Protein AF-A0A9D2GMG2-F1 (afdb_monomer_lite)

Secondary structure (DSSP, 8-state):
-HHHHHHHHHHHHHHHHHHHHHHHHHSS--HHHHHHHHHHHHHHHHTT--HHHHHT---SSHHHHHHHHHHHHHHHHHHHHHHHHHHHHHHS--------------------

Sequence (112 aa):
MEFFGILFLAVIVEGISWWGQEIIKTKKIPWNSLVDIVFGVALCIGTHTDLFAMVGVPVEWPYVGQVLTGLLVSRGSDYLKALTSKLTSKIGGNTEKAGADGTAAGKEGKSE

Foldseek 3Di:
DVVLLVVVVVLLCVLVVVQVVCCVPVVDHPVLLVVLLVVLLVVLVVVLDFVCVVSVNDDPDSSVRSSSRSSSVSVVVVVVVVVVVVVCCVVDPDDDDDDDDPPDDDDDDDDD

Structure (mmCIF, N/CA/C/O backbone):
data_AF-A0A9D2GMG2-F1
#
_entry.id   AF-A0A9D2GMG2-F1
#
loop_
_atom_site.group_PDB
_atom_site.id
_atom_site.type_symbol
_atom_site.label_atom_id
_atom_site.label_alt_id
_atom_site.label_comp_id
_atom_site.label_asym_id
_atom_site.label_entity_id
_atom_site.label_seq_id
_atom_site.pdbx_PDB_ins_code
_atom_site.Cartn_x
_atom_site.Cartn_y
_atom_site.Cartn_z
_atom_site.occupancy
_atom_site.B_iso_or_equiv
_atom_site.auth_seq_id
_atom_site.auth_comp_id
_atom_site.auth_asym_id
_atom_site.auth_atom_id
_atom_site.pdbx_PDB_model_num
ATOM 1 N N . MET A 1 1 ? -9.527 3.595 20.709 1.00 57.66 1 MET A N 1
ATOM 2 C CA . MET A 1 1 ? -10.027 3.122 19.401 1.00 57.66 1 MET A CA 1
ATOM 3 C C . MET A 1 1 ? -9.980 4.261 18.382 1.00 57.66 1 MET A C 1
ATOM 5 O O . MET A 1 1 ? -9.357 4.071 17.351 1.00 57.66 1 MET A O 1
ATOM 9 N N . GLU A 1 2 ? -10.417 5.476 18.740 1.00 66.56 2 GLU A N 1
ATOM 10 C CA . GLU A 1 2 ? -10.289 6.717 17.935 1.00 66.56 2 GLU A CA 1
ATOM 11 C C . GLU A 1 2 ? -8.908 6.969 17.286 1.00 66.56 2 GLU A C 1
ATOM 13 O O . GLU A 1 2 ? -8.815 7.255 16.096 1.00 66.56 2 GLU A O 1
ATOM 18 N N . PHE A 1 3 ? -7.806 6.818 18.036 1.00 74.75 3 PHE A N 1
ATOM 19 C CA . PHE A 1 3 ? -6.452 7.083 17.517 1.00 74.75 3 PHE A CA 1
ATOM 20 C C . PHE A 1 3 ? -6.051 6.160 16.355 1.00 74.75 3 PHE A C 1
ATOM 22 O O . PHE A 1 3 ? -5.332 6.569 15.445 1.00 74.75 3 PHE A O 1
ATOM 29 N N . PHE A 1 4 ? -6.539 4.917 16.367 1.00 78.00 4 PHE A N 1
ATOM 30 C CA . PHE A 1 4 ? -6.219 3.931 15.338 1.00 78.00 4 PHE A CA 1
ATOM 31 C C . PHE A 1 4 ? -6.865 4.293 13.996 1.00 78.00 4 PHE A C 1
ATOM 33 O O . PHE A 1 4 ? -6.229 4.124 12.960 1.00 78.00 4 PHE A O 1
ATOM 40 N N . GLY A 1 5 ? -8.077 4.862 14.017 1.00 75.06 5 GLY A N 1
ATOM 41 C CA . GLY A 1 5 ? -8.754 5.362 12.817 1.00 75.06 5 GLY A CA 1
ATOM 42 C C . GLY A 1 5 ? -8.009 6.526 12.165 1.00 75.06 5 GLY A C 1
ATOM 43 O O . GLY A 1 5 ? -7.846 6.553 10.947 1.00 75.06 5 GLY A O 1
ATOM 44 N N . ILE A 1 6 ? -7.477 7.447 12.973 1.00 79.25 6 ILE A N 1
ATOM 45 C CA . ILE A 1 6 ? -6.702 8.599 12.485 1.00 79.25 6 ILE A CA 1
ATOM 46 C C . ILE A 1 6 ? -5.368 8.137 11.881 1.00 79.25 6 ILE A C 1
ATOM 48 O O . ILE A 1 6 ? -4.983 8.604 10.809 1.00 79.25 6 ILE A O 1
ATOM 52 N N . LEU A 1 7 ? -4.689 7.181 12.527 1.00 81.69 7 LEU A N 1
ATOM 53 C CA . LEU A 1 7 ? -3.479 6.554 11.987 1.00 81.69 7 LEU A CA 1
ATOM 54 C C . LEU A 1 7 ? -3.765 5.884 10.634 1.00 81.69 7 LEU A C 1
ATOM 56 O O . LEU A 1 7 ? -3.006 6.057 9.683 1.00 81.69 7 LEU A O 1
ATOM 60 N N . PHE A 1 8 ? -4.882 5.162 10.532 1.00 78.81 8 PHE A N 1
ATOM 61 C CA . PHE A 1 8 ? -5.307 4.502 9.299 1.00 78.81 8 PHE A CA 1
ATOM 62 C C . PHE A 1 8 ? -5.559 5.490 8.160 1.00 78.81 8 PHE A C 1
ATOM 64 O O . PHE A 1 8 ? -5.044 5.317 7.055 1.00 78.81 8 PHE A O 1
ATOM 71 N N . LEU A 1 9 ? -6.304 6.559 8.442 1.00 78.88 9 LEU A N 1
ATOM 72 C CA . LEU A 1 9 ? -6.557 7.642 7.495 1.00 78.88 9 LEU A CA 1
ATOM 73 C C . LEU A 1 9 ? -5.257 8.306 7.028 1.00 78.88 9 LEU A C 1
ATOM 75 O O . LEU A 1 9 ? -5.103 8.562 5.835 1.00 78.88 9 LEU A O 1
ATOM 79 N N . ALA A 1 10 ? -4.300 8.529 7.933 1.00 82.81 10 ALA A N 1
ATOM 80 C CA . ALA A 1 10 ? -3.001 9.098 7.586 1.00 82.81 10 ALA A CA 1
ATOM 81 C C . ALA A 1 10 ? -2.212 8.201 6.614 1.00 82.81 10 ALA A C 1
ATOM 83 O O . ALA A 1 10 ? -1.653 8.700 5.638 1.00 82.81 10 ALA A O 1
ATOM 84 N N . VAL A 1 11 ? -2.219 6.879 6.822 1.00 81.88 11 VAL A N 1
ATOM 85 C CA . VAL A 1 11 ? -1.561 5.922 5.914 1.00 81.88 11 VAL A CA 1
ATOM 86 C C . VAL A 1 11 ? -2.208 5.931 4.525 1.00 81.88 11 VAL A C 1
ATOM 88 O O . VAL A 1 11 ? -1.502 5.880 3.517 1.00 81.88 11 VAL A O 1
ATOM 91 N N . ILE A 1 12 ? -3.537 6.043 4.441 1.00 80.88 12 ILE A N 1
ATOM 92 C CA . ILE A 1 12 ? -4.235 6.149 3.149 1.00 80.88 12 ILE A CA 1
ATOM 93 C C . ILE A 1 12 ? -3.857 7.433 2.421 1.00 80.88 12 ILE A C 1
ATOM 95 O O . ILE A 1 12 ? -3.555 7.391 1.226 1.00 80.88 12 ILE A O 1
ATOM 99 N N . VAL A 1 13 ? -3.843 8.561 3.131 1.00 83.62 13 VAL A N 1
ATOM 100 C CA . VAL A 1 13 ? -3.438 9.851 2.561 1.00 83.62 13 VAL A CA 1
ATOM 101 C C . VAL A 1 13 ? -2.016 9.778 2.013 1.00 83.62 13 VAL A C 1
ATOM 103 O O . VAL A 1 13 ? -1.788 10.240 0.897 1.00 83.62 13 VAL A O 1
ATOM 106 N N . GLU A 1 14 ? -1.087 9.139 2.724 1.00 81.94 14 GLU A N 1
ATOM 107 C CA . GLU A 1 14 ? 0.288 8.942 2.251 1.00 81.94 14 GLU A CA 1
ATOM 108 C C . GLU A 1 14 ? 0.332 8.102 0.961 1.00 81.94 14 GLU A C 1
ATOM 110 O O . GLU A 1 14 ? 0.995 8.461 -0.017 1.00 81.94 14 GLU A O 1
ATOM 115 N N . GLY A 1 15 ? -0.461 7.027 0.909 1.00 76.25 15 GLY A N 1
ATOM 116 C CA . GLY A 1 15 ? -0.584 6.171 -0.271 1.00 76.25 15 GLY A CA 1
A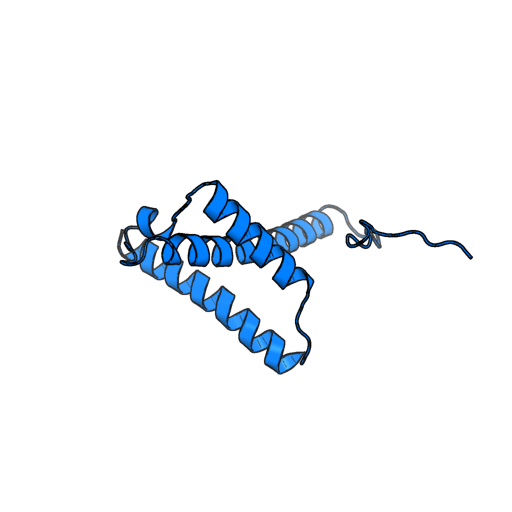TOM 117 C C . GLY A 1 15 ? -1.141 6.891 -1.506 1.00 76.25 15 GLY A C 1
ATOM 118 O O . GLY A 1 15 ? -0.698 6.633 -2.631 1.00 76.25 15 GLY A O 1
ATOM 119 N N . ILE A 1 16 ? -2.094 7.806 -1.322 1.00 77.69 16 ILE A N 1
ATOM 120 C CA . ILE A 1 16 ? -2.689 8.602 -2.408 1.00 77.69 16 ILE A CA 1
ATOM 121 C C . ILE A 1 16 ? -1.744 9.739 -2.827 1.00 77.69 16 ILE A C 1
ATOM 123 O O . ILE A 1 16 ? -1.503 9.936 -4.021 1.00 77.69 16 ILE A O 1
ATOM 127 N N . SER A 1 17 ? -1.164 10.441 -1.851 1.00 76.81 17 SER A N 1
ATOM 128 C CA . SER A 1 17 ? -0.188 11.527 -2.020 1.00 76.81 17 SER A CA 1
ATOM 129 C C . SER A 1 17 ? 0.976 11.111 -2.919 1.00 76.81 17 SER A C 1
ATOM 131 O O . SER A 1 17 ? 1.320 11.820 -3.872 1.00 76.81 17 SER A O 1
ATOM 133 N N . TRP A 1 18 ? 1.526 9.917 -2.684 1.00 77.12 18 TRP A N 1
ATOM 134 C CA . TRP A 1 18 ? 2.627 9.388 -3.482 1.00 77.12 18 TRP A CA 1
ATOM 135 C C . TRP A 1 18 ? 2.239 9.189 -4.952 1.00 77.12 18 TRP A C 1
ATOM 137 O O . TRP A 1 18 ? 3.020 9.517 -5.839 1.00 77.12 18 TRP A O 1
ATOM 147 N N . TRP A 1 19 ? 1.019 8.710 -5.235 1.00 70.44 19 TRP A N 1
ATOM 148 C CA . TRP A 1 19 ? 0.556 8.518 -6.617 1.00 70.44 19 TRP A CA 1
ATOM 149 C C . TRP A 1 19 ? 0.456 9.847 -7.371 1.00 70.44 19 TRP A C 1
ATOM 151 O O . TRP A 1 19 ? 0.916 9.958 -8.507 1.00 70.44 19 TRP A O 1
ATOM 161 N N . GLY A 1 20 ? -0.104 10.869 -6.716 1.00 73.69 20 GLY 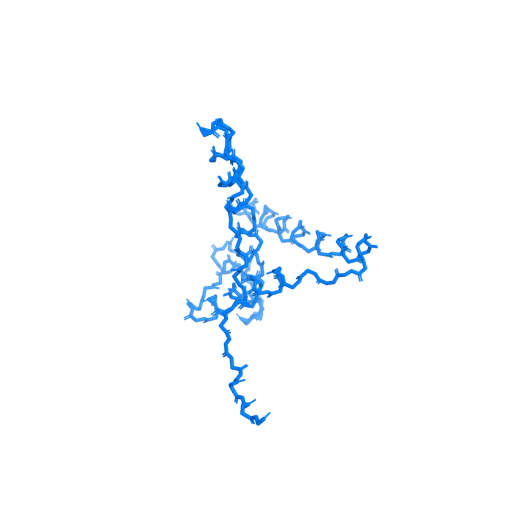A N 1
ATOM 162 C CA . GLY A 1 20 ? -0.233 12.205 -7.295 1.00 73.69 20 GLY A CA 1
ATOM 163 C C . GLY A 1 20 ? 1.125 12.852 -7.566 1.00 73.69 20 GLY A C 1
ATOM 164 O O . GLY A 1 20 ? 1.356 13.389 -8.648 1.00 73.69 20 GLY A O 1
ATOM 165 N N . GLN A 1 21 ? 2.052 12.755 -6.611 1.00 74.81 21 GLN A N 1
ATOM 166 C CA . GLN A 1 21 ? 3.413 13.277 -6.754 1.00 74.81 21 GLN A CA 1
ATOM 167 C C . GLN A 1 21 ? 4.192 12.575 -7.873 1.00 74.81 21 GLN A C 1
ATOM 169 O O . GLN A 1 21 ? 4.905 13.243 -8.622 1.00 74.81 21 GLN A O 1
ATOM 174 N N . GLU A 1 22 ? 4.053 11.254 -8.000 1.00 71.94 22 GLU A N 1
ATOM 175 C CA . GLU A 1 22 ? 4.753 10.467 -9.016 1.00 71.94 22 GLU A CA 1
ATOM 176 C C . GLU A 1 22 ? 4.298 10.870 -10.424 1.00 71.94 22 GLU A C 1
ATOM 178 O O . GLU A 1 22 ? 5.121 11.246 -11.254 1.00 71.94 22 GLU A O 1
ATOM 183 N N . ILE A 1 23 ? 2.987 10.951 -10.670 1.00 72.00 23 ILE A N 1
ATOM 184 C CA . ILE A 1 23 ? 2.441 11.350 -11.980 1.00 72.00 23 ILE A CA 1
ATOM 185 C C . ILE A 1 23 ? 2.917 12.743 -12.400 1.00 72.00 23 ILE A C 1
ATOM 187 O O . ILE A 1 23 ? 3.256 12.958 -13.566 1.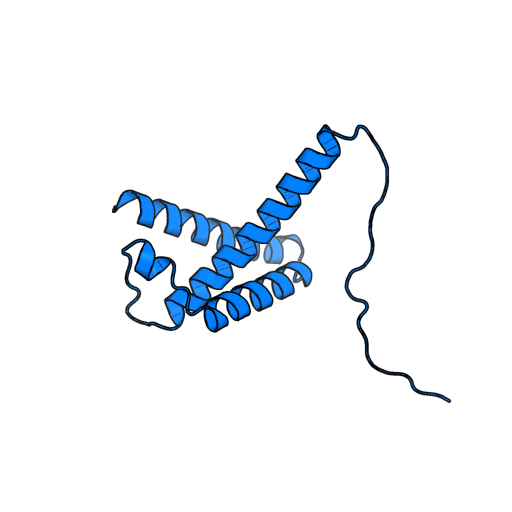00 72.00 23 ILE A O 1
ATOM 191 N N . ILE A 1 24 ? 2.969 13.686 -11.457 1.00 73.88 24 ILE A N 1
ATOM 192 C CA . ILE A 1 24 ? 3.411 15.059 -11.725 1.00 73.88 24 ILE A CA 1
ATOM 193 C C . ILE A 1 24 ? 4.912 15.103 -12.052 1.00 7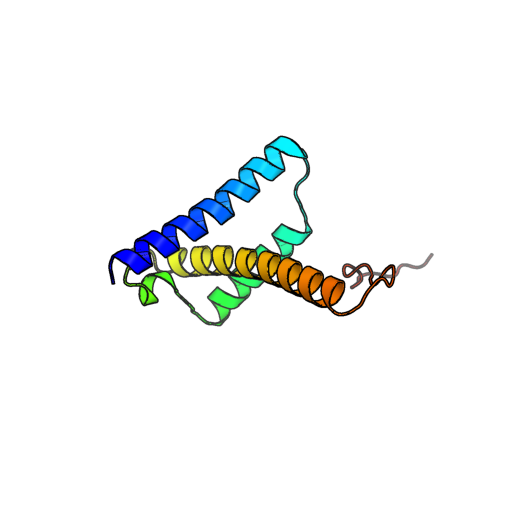3.88 24 ILE A C 1
ATOM 195 O O . ILE A 1 24 ? 5.319 15.861 -12.933 1.00 73.88 24 ILE A O 1
ATOM 199 N N . LYS A 1 25 ? 5.738 14.294 -11.376 1.00 72.06 25 LYS A N 1
ATOM 200 C CA . LYS A 1 25 ? 7.202 14.310 -11.531 1.00 72.06 25 LYS A CA 1
ATOM 201 C C . LYS A 1 25 ? 7.689 13.533 -12.747 1.00 72.06 25 LYS A C 1
ATOM 203 O O . LYS A 1 25 ? 8.532 14.039 -13.484 1.00 72.06 25 LYS A O 1
ATOM 208 N N . THR A 1 26 ? 7.193 12.318 -12.968 1.00 69.31 26 THR A N 1
ATOM 209 C CA . THR A 1 26 ? 7.703 11.435 -14.027 1.00 69.31 26 THR A CA 1
ATOM 210 C C . THR A 1 26 ? 6.880 11.480 -15.312 1.00 69.31 26 THR A C 1
ATOM 212 O O . THR A 1 26 ? 7.357 10.974 -16.330 1.00 69.31 26 THR A O 1
ATOM 215 N N . LYS A 1 27 ? 5.676 12.089 -15.316 1.00 69.62 27 LYS A N 1
ATOM 216 C CA . LYS A 1 27 ? 4.711 12.077 -16.446 1.00 69.62 27 LYS A CA 1
ATOM 217 C C . LYS A 1 27 ? 4.436 10.672 -17.012 1.00 69.62 27 LYS A C 1
ATOM 219 O O . LYS A 1 27 ? 3.921 10.528 -18.120 1.00 69.62 27 LYS A O 1
ATOM 224 N N . LYS A 1 28 ? 4.786 9.626 -16.266 1.00 68.69 28 LYS A N 1
ATOM 225 C CA . LYS A 1 28 ? 4.662 8.222 -16.644 1.00 68.69 28 LYS A CA 1
ATOM 226 C C . LYS A 1 28 ? 3.844 7.526 -15.577 1.00 68.69 28 LYS A C 1
ATOM 228 O O . LYS A 1 28 ? 4.041 7.758 -14.390 1.00 68.69 28 LYS A O 1
ATOM 233 N N . ILE A 1 29 ? 2.930 6.670 -16.012 1.00 67.44 29 ILE A N 1
ATOM 234 C CA . ILE A 1 29 ? 2.146 5.847 -15.099 1.00 67.44 29 ILE A CA 1
ATOM 235 C C . ILE A 1 29 ? 3.006 4.626 -14.746 1.00 67.44 29 ILE A C 1
ATOM 237 O O . ILE A 1 29 ? 3.392 3.887 -15.659 1.00 67.44 29 ILE A O 1
ATOM 241 N N . PRO A 1 30 ? 3.340 4.402 -13.463 1.00 69.12 30 PRO A N 1
ATOM 242 C CA . PRO A 1 30 ? 4.079 3.216 -13.060 1.00 69.12 30 PRO A CA 1
ATOM 243 C C . PRO A 1 30 ? 3.170 1.987 -13.176 1.00 69.12 30 PRO A C 1
ATOM 245 O O . PRO A 1 30 ? 2.305 1.751 -12.332 1.00 69.12 30 PRO A O 1
ATOM 248 N N . TRP A 1 31 ? 3.372 1.193 -14.231 1.00 74.81 31 TRP A N 1
ATOM 249 C CA . TRP A 1 31 ? 2.616 -0.041 -14.475 1.00 74.81 31 TRP A CA 1
ATOM 250 C C . TRP A 1 31 ? 2.740 -1.045 -13.324 1.00 74.81 31 TRP A C 1
ATOM 252 O O . TRP A 1 31 ? 1.758 -1.697 -12.985 1.00 74.81 31 TRP A O 1
ATOM 262 N N . ASN A 1 32 ? 3.900 -1.111 -12.664 1.00 73.50 32 ASN A N 1
ATOM 263 C CA . ASN A 1 32 ? 4.115 -1.995 -11.516 1.00 73.50 32 ASN A CA 1
ATOM 264 C C . ASN A 1 32 ? 3.140 -1.685 -10.370 1.00 73.50 32 ASN A C 1
ATOM 266 O O . ASN A 1 32 ? 2.483 -2.590 -9.868 1.00 73.50 32 ASN A O 1
ATOM 270 N N . SER A 1 33 ? 2.964 -0.403 -10.031 1.00 76.25 33 SER A N 1
ATOM 271 C CA . SER A 1 33 ? 2.010 -0.001 -8.992 1.00 76.25 33 SER A CA 1
ATOM 272 C C . SER A 1 33 ? 0.566 -0.296 -9.393 1.00 76.25 33 SER A C 1
ATOM 274 O O . SER A 1 33 ? -0.251 -0.611 -8.537 1.00 76.25 33 SER A O 1
ATOM 276 N N . LEU A 1 34 ? 0.231 -0.229 -10.685 1.00 81.75 34 LEU A N 1
ATOM 277 C CA . LEU A 1 34 ? -1.113 -0.578 -11.145 1.00 81.75 34 LEU A CA 1
ATOM 278 C C . LEU A 1 34 ? -1.410 -2.069 -10.929 1.00 81.75 34 LEU A C 1
ATOM 280 O O . LEU A 1 34 ? -2.500 -2.411 -10.477 1.00 81.75 34 LEU A O 1
ATOM 284 N N . VAL A 1 35 ? -0.439 -2.944 -11.198 1.00 83.38 35 VAL A N 1
ATOM 285 C CA . VAL A 1 35 ? -0.566 -4.389 -10.950 1.00 83.38 35 VAL A CA 1
ATOM 286 C C . VAL A 1 35 ? -0.760 -4.665 -9.461 1.00 83.38 35 VAL A C 1
ATOM 288 O O . VAL A 1 35 ? -1.676 -5.400 -9.098 1.00 83.38 35 VAL A O 1
ATOM 291 N N . ASP A 1 36 ? 0.033 -4.031 -8.596 1.00 83.88 36 ASP A N 1
ATOM 292 C CA . ASP A 1 36 ? -0.100 -4.192 -7.146 1.00 83.88 36 ASP A CA 1
ATOM 293 C C . ASP A 1 36 ? -1.478 -3.722 -6.639 1.00 83.88 36 ASP A C 1
ATOM 295 O O . ASP A 1 36 ? -2.061 -4.372 -5.769 1.00 83.88 36 ASP A O 1
ATOM 299 N N . ILE A 1 37 ? -2.033 -2.638 -7.199 1.00 85.38 37 ILE A N 1
ATOM 300 C CA . ILE A 1 37 ? -3.377 -2.140 -6.854 1.00 85.38 37 ILE A CA 1
ATOM 301 C C . ILE A 1 37 ? -4.447 -3.146 -7.270 1.00 85.38 37 ILE A C 1
ATOM 303 O O . ILE A 1 37 ? -5.321 -3.479 -6.471 1.00 85.38 37 ILE A O 1
ATOM 307 N N . VAL A 1 38 ? -4.372 -3.655 -8.501 1.00 87.50 38 VAL A N 1
ATOM 308 C CA . VAL A 1 38 ? -5.339 -4.632 -9.018 1.00 87.50 38 VAL A CA 1
ATOM 309 C C . VAL A 1 38 ? -5.314 -5.910 -8.180 1.00 87.50 38 VAL A C 1
ATOM 311 O O . VAL A 1 38 ? -6.374 -6.385 -7.776 1.00 87.50 38 VAL A O 1
ATOM 314 N N . PHE A 1 39 ? -4.129 -6.434 -7.852 1.00 87.94 39 PHE A N 1
ATOM 315 C CA . PHE A 1 39 ? -3.999 -7.616 -6.996 1.00 87.94 39 PHE A CA 1
ATOM 316 C C . PHE A 1 39 ? -4.472 -7.361 -5.561 1.00 87.94 39 PHE A C 1
ATOM 318 O O . PHE A 1 39 ? -5.160 -8.210 -4.998 1.00 87.94 39 PHE A O 1
ATOM 325 N N . GLY A 1 40 ? -4.157 -6.200 -4.979 1.00 86.81 40 GLY A N 1
ATOM 326 C CA . GLY A 1 40 ? -4.598 -5.831 -3.631 1.00 86.81 40 GLY A CA 1
ATOM 327 C C . GLY A 1 40 ? -6.120 -5.733 -3.521 1.00 86.81 40 GLY A C 1
ATOM 328 O O . GLY A 1 40 ? -6.718 -6.308 -2.613 1.00 86.81 40 GLY A O 1
ATOM 329 N N . VAL A 1 41 ? -6.763 -5.070 -4.484 1.00 86.75 41 VAL A N 1
ATOM 330 C CA . VAL A 1 41 ? -8.228 -4.957 -4.542 1.00 86.75 41 VAL A CA 1
ATOM 331 C C . VAL A 1 41 ? -8.878 -6.313 -4.820 1.00 86.75 41 VAL A C 1
ATOM 333 O O . VAL A 1 41 ? -9.835 -6.670 -4.137 1.00 86.75 41 VAL A O 1
ATOM 336 N N . ALA A 1 42 ? -8.347 -7.104 -5.758 1.00 87.25 42 ALA A N 1
ATOM 337 C CA . ALA A 1 42 ? -8.872 -8.436 -6.057 1.00 87.25 42 ALA A CA 1
ATOM 338 C C . ALA A 1 42 ? -8.817 -9.373 -4.838 1.00 87.25 42 ALA A C 1
ATOM 340 O O . ALA A 1 42 ? -9.786 -10.083 -4.569 1.00 87.25 42 ALA A O 1
ATOM 341 N N . LEU A 1 43 ? -7.720 -9.336 -4.071 1.00 85.94 43 LEU A N 1
ATOM 342 C CA . LEU A 1 43 ? -7.585 -10.086 -2.823 1.00 85.94 43 LEU A CA 1
ATOM 343 C C . LEU A 1 43 ? -8.627 -9.654 -1.792 1.00 85.94 43 LEU A C 1
ATOM 345 O O . LEU A 1 43 ? -9.350 -10.508 -1.296 1.00 85.94 43 LEU A O 1
ATOM 349 N N . CYS A 1 44 ? -8.754 -8.354 -1.509 1.00 85.75 44 CYS A N 1
ATOM 350 C CA . CYS A 1 44 ? -9.697 -7.863 -0.500 1.00 85.75 44 CYS A CA 1
ATOM 351 C C . CYS A 1 44 ? -11.164 -8.122 -0.861 1.00 85.75 44 CYS A C 1
ATOM 353 O O . CYS A 1 44 ? -11.966 -8.395 0.033 1.00 85.75 44 CYS A O 1
ATOM 355 N N . ILE A 1 45 ? -11.513 -8.083 -2.151 1.00 83.69 45 ILE A N 1
ATOM 356 C CA . ILE A 1 45 ? -12.841 -8.487 -2.628 1.00 83.69 45 ILE A CA 1
ATOM 357 C C . ILE A 1 45 ? -13.033 -9.996 -2.427 1.00 83.69 45 ILE A C 1
ATOM 359 O O . ILE A 1 45 ? -14.044 -10.409 -1.867 1.00 83.69 45 ILE A O 1
ATOM 363 N N . GLY A 1 46 ? -12.058 -10.821 -2.825 1.00 83.50 46 GLY A N 1
ATOM 364 C CA . GLY A 1 46 ? -12.132 -12.278 -2.681 1.00 83.50 46 GLY A CA 1
ATOM 365 C C . GLY A 1 46 ? -12.181 -12.757 -1.226 1.00 83.50 46 GLY A C 1
ATOM 366 O O . GLY A 1 46 ? -12.812 -13.767 -0.929 1.00 83.50 46 GLY A O 1
ATOM 367 N N . THR A 1 47 ? -11.557 -12.024 -0.304 1.00 82.81 47 THR A N 1
ATOM 368 C CA . THR A 1 47 ? -11.551 -12.329 1.134 1.00 82.81 47 THR A CA 1
ATOM 369 C C . THR A 1 47 ? -12.627 -11.577 1.917 1.00 82.81 47 THR A C 1
ATOM 371 O O . THR A 1 47 ? -12.678 -11.706 3.140 1.00 82.81 47 THR A O 1
ATOM 374 N N . HIS A 1 48 ? -13.459 -10.766 1.247 1.00 80.69 48 HIS A N 1
ATOM 375 C CA . HIS A 1 48 ? -14.439 -9.864 1.863 1.00 80.69 48 HIS A CA 1
ATOM 376 C C . HIS A 1 48 ? -13.861 -9.030 3.022 1.00 80.69 48 HIS A C 1
ATOM 378 O O . HIS A 1 48 ? -14.545 -8.731 4.001 1.00 80.69 48 HIS A O 1
ATOM 384 N N . THR A 1 49 ? -12.578 -8.678 2.940 1.00 79.44 49 THR A N 1
ATOM 385 C CA . THR A 1 49 ? -11.866 -8.016 4.035 1.00 79.44 49 THR A CA 1
ATOM 386 C C . THR A 1 49 ? -12.119 -6.517 4.001 1.00 79.44 49 THR A C 1
ATOM 388 O O . THR A 1 49 ? -11.749 -5.840 3.043 1.00 79.44 49 THR A O 1
ATOM 391 N N . ASP A 1 50 ? -12.715 -6.004 5.076 1.00 83.06 50 ASP A N 1
ATOM 392 C CA . ASP A 1 50 ? -12.932 -4.578 5.301 1.00 83.06 50 ASP A CA 1
ATOM 393 C C . ASP A 1 50 ? -12.203 -4.131 6.572 1.00 83.06 50 ASP A C 1
ATOM 395 O O . ASP A 1 50 ? -12.621 -4.394 7.704 1.00 83.06 50 ASP A O 1
ATOM 399 N N . LEU A 1 51 ? -11.077 -3.453 6.367 1.00 77.19 51 LEU A N 1
ATOM 400 C CA . LEU A 1 51 ? -10.226 -2.975 7.449 1.00 77.19 51 LEU A CA 1
ATOM 401 C C . LEU A 1 51 ? -10.820 -1.734 8.126 1.00 77.19 51 LEU A C 1
ATOM 403 O O . LEU A 1 51 ? -10.558 -1.496 9.301 1.00 77.19 51 LEU A O 1
ATOM 407 N N . PHE A 1 52 ? -11.675 -0.981 7.430 1.00 76.69 52 PHE A N 1
ATOM 408 C CA . PHE A 1 52 ? -12.380 0.169 7.994 1.00 76.69 52 PHE A CA 1
ATOM 409 C C . PHE A 1 52 ? -13.447 -0.267 8.992 1.00 76.69 52 PHE A C 1
ATOM 411 O O . PHE A 1 52 ? -13.506 0.266 10.104 1.00 76.69 52 PHE A O 1
ATOM 418 N N . ALA A 1 53 ? -14.218 -1.301 8.644 1.00 74.94 53 ALA A N 1
ATOM 419 C CA . ALA A 1 53 ? -15.147 -1.938 9.571 1.00 74.94 53 ALA A CA 1
ATOM 420 C C . ALA A 1 53 ? -14.418 -2.509 10.802 1.00 74.94 53 ALA A C 1
ATOM 422 O O . ALA A 1 53 ? -14.891 -2.345 11.925 1.00 74.94 53 ALA A O 1
ATOM 423 N N . MET A 1 54 ? -13.236 -3.114 10.616 1.00 73.25 54 MET A N 1
ATOM 424 C CA . MET A 1 54 ? -12.416 -3.634 11.722 1.00 73.25 54 MET A CA 1
ATOM 425 C C . MET A 1 54 ? -11.839 -2.543 12.636 1.00 73.25 54 MET A C 1
ATOM 427 O O . MET A 1 54 ? -11.707 -2.762 13.838 1.00 73.25 54 MET A O 1
ATOM 431 N N . VAL A 1 55 ? -11.487 -1.376 12.092 1.00 72.50 55 VAL A N 1
ATOM 432 C CA . VAL A 1 55 ? -10.892 -0.255 12.848 1.00 72.50 55 VAL A CA 1
ATOM 433 C C . VAL A 1 55 ? -11.960 0.621 13.528 1.00 72.50 55 VAL A C 1
ATOM 435 O O . VAL A 1 55 ? -11.627 1.492 14.332 1.00 72.50 55 VAL A O 1
ATOM 438 N N . GLY A 1 56 ? -13.246 0.355 13.284 1.00 68.38 56 GLY A N 1
ATOM 439 C CA . GLY A 1 56 ? -14.3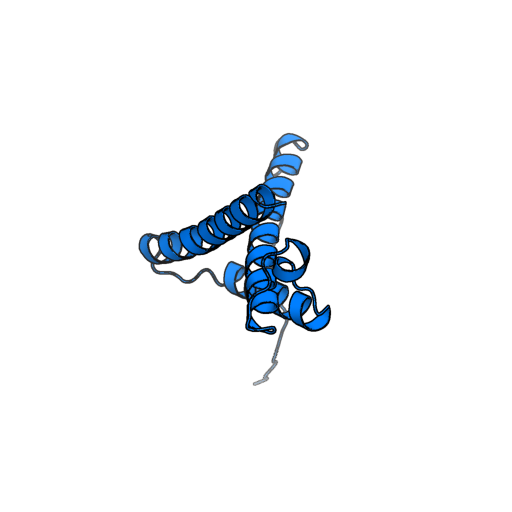60 1.087 13.892 1.00 68.38 56 GLY A CA 1
ATOM 440 C C . GLY A 1 56 ? -14.740 2.366 13.145 1.00 68.38 56 GLY A C 1
ATOM 441 O O . GLY A 1 56 ? -15.408 3.222 13.715 1.00 68.38 56 GLY A O 1
ATOM 442 N N . VAL A 1 57 ? -14.341 2.490 11.874 1.00 70.75 57 VAL A N 1
ATOM 443 C CA . VAL A 1 57 ? -14.791 3.546 10.955 1.00 70.75 57 VAL A CA 1
ATOM 444 C C . VAL A 1 57 ? -15.705 2.890 9.917 1.00 70.75 57 VAL A C 1
ATOM 446 O O . VAL A 1 57 ? -15.265 2.632 8.800 1.00 70.75 57 VAL A O 1
ATOM 449 N N . PRO A 1 58 ? -16.954 2.530 10.268 1.00 64.50 58 PRO A N 1
ATOM 450 C CA . PRO A 1 58 ? -17.854 1.896 9.317 1.00 64.50 58 PRO A CA 1
ATOM 451 C C . PRO A 1 58 ? -18.128 2.868 8.168 1.00 64.50 58 PRO A C 1
ATOM 453 O O . PRO A 1 58 ? -18.727 3.926 8.351 1.00 64.50 58 PRO A O 1
ATOM 456 N N . VAL A 1 59 ? -17.656 2.522 6.973 1.00 64.56 59 VAL A N 1
ATOM 457 C CA . VAL A 1 59 ? -17.992 3.257 5.755 1.00 64.56 59 VAL A CA 1
ATOM 458 C C . VAL A 1 59 ? -19.426 2.877 5.398 1.00 64.56 59 VAL A C 1
ATOM 460 O O . VAL A 1 59 ? -19.724 1.693 5.260 1.00 64.56 59 VAL A O 1
ATOM 463 N N . GLU A 1 60 ? -20.320 3.859 5.236 1.00 62.66 60 GLU A N 1
ATOM 464 C CA . GLU A 1 60 ? -21.737 3.606 4.899 1.00 62.66 60 GLU A CA 1
ATOM 465 C C . GLU A 1 60 ? -21.906 2.772 3.616 1.00 62.66 60 GLU A C 1
ATOM 467 O O . GLU A 1 60 ? -22.925 2.110 3.424 1.00 62.66 60 GLU A O 1
ATOM 472 N N . TRP A 1 61 ? -20.888 2.762 2.747 1.00 69.19 61 TRP A N 1
ATOM 473 C CA . TRP A 1 61 ? -20.872 1.986 1.515 1.00 69.19 61 TRP A CA 1
ATOM 474 C C . TRP A 1 61 ? -19.978 0.729 1.630 1.00 69.19 61 TRP A C 1
ATOM 476 O O . TRP A 1 61 ? -18.749 0.842 1.577 1.00 69.19 61 TRP A O 1
ATOM 486 N N . PRO A 1 62 ? -20.560 -0.489 1.678 1.00 65.69 62 PRO A N 1
ATOM 487 C CA . PRO A 1 62 ? -19.840 -1.737 1.982 1.00 65.69 62 PRO A CA 1
ATOM 488 C C . PRO A 1 62 ? -18.770 -2.142 0.953 1.00 65.69 62 PRO A C 1
ATOM 490 O O . PRO A 1 62 ? -17.798 -2.809 1.291 1.00 65.69 62 PRO A O 1
ATOM 493 N N . TYR A 1 63 ? -18.903 -1.716 -0.305 1.00 71.94 63 TYR A N 1
ATOM 494 C CA . TYR A 1 63 ? -17.891 -1.973 -1.339 1.00 71.94 63 TYR A CA 1
ATOM 495 C C . TYR A 1 63 ? -16.725 -0.979 -1.296 1.00 71.94 63 TYR A C 1
ATOM 497 O O . TYR A 1 63 ? -15.614 -1.300 -1.716 1.00 71.94 63 TYR A O 1
ATOM 505 N N . VAL A 1 64 ? -16.952 0.228 -0.772 1.00 78.44 64 VAL A N 1
ATOM 506 C CA . VAL A 1 64 ? -15.928 1.280 -0.722 1.00 78.44 64 VAL A CA 1
ATOM 507 C C . VAL A 1 64 ? -14.862 0.937 0.320 1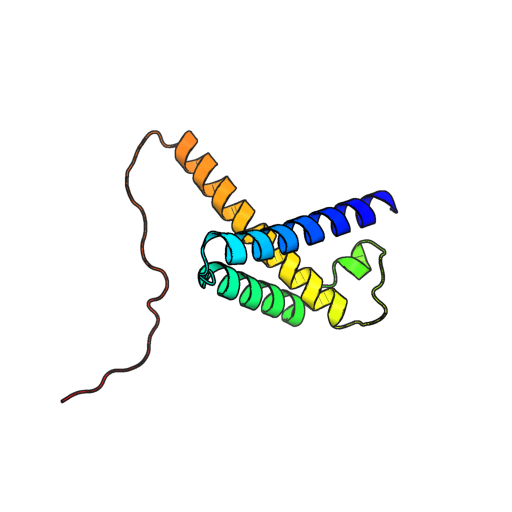.00 78.44 64 VAL A C 1
ATOM 509 O O . VAL A 1 64 ? -13.676 1.115 0.044 1.00 78.44 64 VAL A O 1
ATOM 512 N N . GLY A 1 65 ? -15.254 0.361 1.462 1.00 79.19 65 GLY A N 1
ATOM 513 C CA . GLY A 1 65 ? -14.320 -0.107 2.495 1.00 79.19 65 GLY A CA 1
ATOM 514 C C . GLY A 1 65 ? -13.351 -1.179 1.984 1.00 79.19 65 GLY A C 1
ATOM 515 O O . GLY A 1 65 ? -12.141 -1.085 2.199 1.00 79.19 65 GLY A O 1
ATOM 516 N N . GLN A 1 66 ? -13.850 -2.145 1.209 1.00 82.56 66 GLN A N 1
ATOM 517 C CA . GLN A 1 66 ? -13.036 -3.216 0.620 1.00 82.56 66 GLN A CA 1
ATOM 518 C C . GLN A 1 66 ? -12.053 -2.695 -0.437 1.00 82.56 66 GLN A C 1
ATOM 520 O O . GLN A 1 66 ? -10.882 -3.075 -0.436 1.00 82.56 66 GLN A O 1
ATOM 525 N N . VAL A 1 67 ? -12.495 -1.785 -1.313 1.00 83.75 67 VAL A N 1
ATOM 526 C CA . VAL A 1 67 ? -11.629 -1.182 -2.341 1.00 83.75 67 VAL A CA 1
ATOM 527 C C . VAL A 1 67 ? -10.545 -0.309 -1.709 1.00 83.75 67 VAL A C 1
ATOM 529 O O . VAL A 1 67 ? -9.377 -0.422 -2.081 1.00 83.75 67 VAL A O 1
ATOM 532 N N . LEU A 1 68 ? -10.894 0.525 -0.723 1.00 81.00 68 LEU A N 1
ATOM 533 C CA . LEU A 1 68 ? -9.919 1.346 0.003 1.00 81.00 68 LEU A CA 1
ATOM 534 C C . LEU A 1 68 ? -8.924 0.483 0.788 1.00 81.00 68 LEU A C 1
ATOM 536 O O . LEU A 1 68 ? -7.733 0.793 0.816 1.00 81.00 68 LEU A O 1
ATOM 540 N N . THR A 1 69 ? -9.390 -0.621 1.376 1.00 86.38 69 THR A N 1
ATOM 541 C CA . THR A 1 69 ? -8.518 -1.604 2.031 1.00 86.38 69 THR A CA 1
ATOM 542 C C . THR A 1 69 ? -7.543 -2.215 1.027 1.00 86.38 69 THR A C 1
ATOM 544 O O . THR A 1 69 ? -6.341 -2.231 1.281 1.00 86.38 69 THR A O 1
ATOM 547 N N . GLY A 1 70 ? -8.023 -2.645 -0.141 1.00 85.56 70 GLY A N 1
ATOM 548 C CA . GLY A 1 70 ? -7.174 -3.188 -1.203 1.00 85.56 70 GLY A CA 1
ATOM 549 C C . GLY A 1 70 ? -6.138 -2.187 -1.717 1.00 85.56 70 GLY A C 1
ATOM 550 O O . GLY A 1 70 ? -4.979 -2.548 -1.934 1.00 85.56 70 GLY A O 1
ATOM 551 N N . LEU A 1 71 ? -6.518 -0.912 -1.834 1.00 84.56 71 LEU A N 1
ATOM 552 C CA . LEU A 1 71 ? -5.608 0.172 -2.205 1.00 84.56 71 LEU A CA 1
ATOM 553 C C . LEU A 1 71 ? -4.508 0.378 -1.152 1.00 84.56 71 LEU A C 1
ATOM 555 O O . LEU A 1 71 ? -3.341 0.559 -1.497 1.00 84.56 71 LEU A O 1
ATOM 559 N N . LEU A 1 72 ? -4.859 0.307 0.133 1.00 84.19 72 LEU A N 1
ATOM 560 C CA . LEU A 1 72 ? -3.900 0.410 1.231 1.00 84.19 72 LEU A CA 1
ATOM 561 C C . LEU A 1 72 ? -2.958 -0.805 1.287 1.00 84.19 72 LEU A C 1
ATOM 563 O O . LEU A 1 72 ? -1.746 -0.636 1.430 1.00 84.19 72 LEU A O 1
ATOM 567 N N . VAL A 1 73 ? -3.483 -2.019 1.105 1.00 85.12 73 VAL A N 1
ATOM 568 C CA . VAL A 1 73 ? -2.689 -3.261 1.060 1.00 85.12 73 VAL A CA 1
ATOM 569 C C . VAL A 1 73 ? -1.683 -3.236 -0.094 1.00 85.12 73 VAL A C 1
ATOM 571 O O . VAL A 1 73 ? -0.522 -3.601 0.097 1.00 85.12 73 VAL A O 1
ATOM 574 N N . SER A 1 74 ? -2.088 -2.737 -1.264 1.00 84.88 74 SER A N 1
ATOM 575 C CA . SER A 1 74 ? -1.197 -2.554 -2.415 1.00 84.88 74 SER A CA 1
ATOM 576 C C . SER A 1 74 ? 0.029 -1.699 -2.076 1.00 84.88 74 SER A C 1
ATOM 578 O O . SER A 1 74 ? 1.151 -2.068 -2.417 1.00 84.88 74 SER A O 1
ATOM 580 N N . ARG A 1 75 ? -0.152 -0.608 -1.322 1.00 78.31 75 ARG A N 1
ATOM 581 C CA . ARG A 1 75 ? 0.965 0.233 -0.861 1.00 78.31 75 ARG A CA 1
ATOM 582 C C . ARG A 1 75 ? 1.832 -0.452 0.183 1.00 78.31 75 ARG A C 1
ATOM 584 O O . ARG A 1 75 ? 3.054 -0.319 0.144 1.00 78.31 75 ARG A O 1
ATOM 591 N N . GLY A 1 76 ? 1.218 -1.214 1.086 1.00 77.25 76 GLY A N 1
ATOM 592 C CA . GLY A 1 76 ? 1.943 -2.038 2.052 1.00 77.25 76 GLY A CA 1
ATOM 593 C C . GLY A 1 76 ? 2.935 -2.990 1.375 1.00 77.25 76 GLY A C 1
ATOM 594 O O . GLY A 1 76 ? 4.070 -3.113 1.833 1.00 77.25 76 GLY A O 1
ATOM 595 N N . SER A 1 77 ? 2.542 -3.594 0.249 1.00 78.62 77 SER A N 1
ATOM 596 C CA . SER A 1 77 ? 3.395 -4.482 -0.555 1.00 78.62 77 SER A CA 1
ATOM 597 C C . SER A 1 77 ? 4.644 -3.773 -1.088 1.00 78.62 77 SER A C 1
ATOM 599 O O . SER A 1 77 ? 5.756 -4.278 -0.924 1.00 78.62 77 SER A O 1
ATOM 601 N N . ASP A 1 78 ? 4.497 -2.569 -1.648 1.00 78.19 78 ASP A N 1
ATOM 602 C CA . ASP A 1 78 ? 5.629 -1.782 -2.156 1.00 78.19 78 ASP A CA 1
ATOM 603 C C . ASP A 1 78 ? 6.626 -1.413 -1.046 1.00 78.19 78 ASP A C 1
ATOM 605 O O . ASP A 1 78 ? 7.844 -1.543 -1.220 1.00 78.19 78 ASP A O 1
ATOM 609 N N . TYR A 1 79 ? 6.126 -1.028 0.133 1.00 80.19 79 TYR A N 1
ATOM 610 C CA . TYR A 1 79 ? 6.980 -0.760 1.291 1.00 80.19 79 TYR A CA 1
ATOM 611 C C . TYR A 1 79 ? 7.683 -2.024 1.800 1.00 80.19 79 TYR A C 1
ATOM 613 O O . TYR A 1 79 ? 8.870 -1.964 2.134 1.00 80.19 79 TYR A O 1
ATOM 621 N N . LEU A 1 80 ? 7.003 -3.177 1.818 1.00 82.19 80 LEU A N 1
ATOM 622 C CA . LEU A 1 80 ? 7.603 -4.459 2.199 1.00 82.19 80 LEU A CA 1
ATOM 623 C C . LEU A 1 80 ? 8.715 -4.881 1.235 1.00 82.19 80 LEU A C 1
ATOM 625 O O . LEU A 1 80 ? 9.772 -5.326 1.688 1.00 82.19 80 LEU A O 1
ATOM 629 N N . LYS A 1 81 ? 8.514 -4.716 -0.078 1.00 81.12 81 LYS A N 1
ATOM 630 C CA . LYS A 1 81 ? 9.539 -4.989 -1.100 1.00 81.12 81 LYS A CA 1
ATOM 631 C C . LYS A 1 81 ? 10.774 -4.117 -0.864 1.00 81.12 81 LYS A C 1
ATOM 633 O O . LYS A 1 81 ? 11.894 -4.631 -0.830 1.00 81.12 81 LYS A O 1
ATOM 638 N N . ALA A 1 82 ? 10.579 -2.819 -0.624 1.00 82.38 82 ALA A N 1
ATOM 639 C CA . ALA A 1 82 ? 11.668 -1.890 -0.327 1.00 82.38 82 ALA A CA 1
ATOM 640 C C . ALA A 1 82 ? 12.396 -2.233 0.986 1.00 82.38 82 ALA A C 1
ATOM 642 O O . ALA A 1 82 ? 13.626 -2.177 1.042 1.00 82.38 82 ALA A O 1
ATOM 643 N N . LEU A 1 83 ? 11.662 -2.619 2.033 1.00 87.00 83 LEU A N 1
ATOM 644 C CA . LEU A 1 83 ? 12.236 -3.039 3.312 1.00 87.00 83 LEU A CA 1
ATOM 645 C C . LEU A 1 83 ? 13.056 -4.324 3.159 1.00 87.00 83 LEU A C 1
ATOM 647 O O . LEU A 1 83 ? 14.198 -4.380 3.609 1.00 87.00 83 LEU A O 1
ATOM 651 N N . THR A 1 84 ? 12.500 -5.322 2.475 1.00 86.94 84 THR A N 1
ATOM 652 C CA . THR A 1 84 ? 13.157 -6.609 2.215 1.00 86.94 84 THR A CA 1
ATOM 653 C C . THR A 1 84 ? 14.429 -6.409 1.400 1.00 86.94 84 THR A C 1
ATOM 655 O O . THR A 1 84 ? 15.482 -6.916 1.770 1.00 86.94 84 THR A O 1
ATOM 658 N N . SER A 1 85 ? 14.371 -5.593 0.344 1.00 84.06 85 SER A N 1
ATOM 659 C CA . SER A 1 85 ? 15.539 -5.255 -0.472 1.00 84.06 85 SER A CA 1
ATOM 660 C C . SER A 1 85 ? 16.648 -4.598 0.357 1.00 84.06 85 SER A C 1
ATOM 662 O O . SER A 1 85 ? 17.803 -5.015 0.284 1.00 84.06 85 SER A O 1
ATOM 664 N N . LYS A 1 86 ? 16.306 -3.630 1.218 1.00 88.69 86 LYS A N 1
ATOM 665 C CA . LYS A 1 86 ? 17.279 -2.960 2.097 1.00 88.69 86 LYS A CA 1
ATOM 666 C C . LYS A 1 86 ? 17.879 -3.896 3.143 1.00 88.69 86 LYS A C 1
ATOM 668 O O . LYS A 1 86 ? 19.074 -3.804 3.414 1.00 88.69 86 LYS A O 1
ATOM 673 N N . LEU A 1 87 ? 17.076 -4.779 3.735 1.00 88.75 87 LEU A N 1
ATOM 674 C CA . LEU A 1 87 ? 17.544 -5.764 4.711 1.00 88.75 87 LEU A CA 1
ATOM 675 C C . LEU A 1 87 ? 18.503 -6.760 4.058 1.00 88.75 87 LEU A C 1
ATOM 677 O O . LEU A 1 87 ? 19.622 -6.928 4.539 1.00 88.75 87 LEU A O 1
ATOM 681 N N . THR A 1 88 ? 18.114 -7.339 2.923 1.00 88.44 88 THR A N 1
ATOM 682 C CA . THR A 1 88 ? 18.959 -8.261 2.157 1.00 88.44 88 THR A CA 1
ATOM 683 C C . THR A 1 88 ? 20.248 -7.583 1.703 1.00 88.44 88 THR A C 1
ATOM 685 O O . THR A 1 88 ? 21.321 -8.144 1.889 1.00 88.44 88 THR A O 1
ATOM 688 N N . SER A 1 89 ? 20.177 -6.344 1.206 1.00 85.00 89 SER A N 1
ATOM 689 C CA . SER A 1 89 ? 21.356 -5.575 0.786 1.00 85.00 89 SER A CA 1
ATOM 690 C C . SER A 1 89 ? 22.296 -5.209 1.939 1.00 85.00 89 SER A C 1
ATOM 692 O O . SER A 1 89 ? 23.482 -4.997 1.702 1.00 85.00 89 SER A O 1
ATOM 694 N N . LYS A 1 90 ? 21.789 -5.084 3.171 1.00 80.00 90 LYS A N 1
ATOM 695 C CA . LYS A 1 90 ? 22.608 -4.766 4.350 1.00 80.00 90 LYS A CA 1
ATOM 696 C C . LYS A 1 90 ? 23.231 -6.015 4.979 1.00 80.00 90 LYS A C 1
ATOM 698 O O . LYS A 1 90 ? 24.293 -5.915 5.582 1.00 80.00 90 LYS A O 1
ATOM 703 N N . ILE A 1 91 ? 22.569 -7.166 4.851 1.00 76.94 91 ILE A N 1
ATOM 704 C CA . ILE A 1 91 ? 23.030 -8.461 5.375 1.00 76.94 91 ILE A CA 1
ATOM 705 C C . ILE A 1 91 ? 23.996 -9.141 4.390 1.00 76.94 91 ILE A C 1
ATOM 707 O O . ILE A 1 91 ? 25.000 -9.707 4.811 1.00 76.94 91 ILE A O 1
ATOM 711 N N . GLY A 1 92 ? 23.731 -9.057 3.086 1.00 66.38 92 GLY A N 1
ATOM 712 C CA . GLY A 1 92 ? 24.623 -9.519 2.027 1.00 66.38 92 GLY A CA 1
ATOM 713 C C . GLY A 1 92 ? 25.407 -8.350 1.447 1.00 66.38 92 GLY A C 1
ATOM 714 O O . GLY A 1 92 ? 24.929 -7.676 0.538 1.00 66.38 92 GLY A O 1
ATOM 715 N N . GLY A 1 93 ? 26.601 -8.079 1.974 1.00 58.09 93 GLY A N 1
ATOM 716 C CA . GLY A 1 93 ? 27.500 -7.086 1.389 1.00 58.09 93 GLY A CA 1
ATOM 717 C C . GLY A 1 93 ? 27.771 -7.396 -0.088 1.00 58.09 93 GLY A C 1
ATOM 718 O O . GLY A 1 93 ? 28.369 -8.416 -0.398 1.00 58.09 93 GLY A O 1
ATOM 719 N N . ASN A 1 94 ? 27.314 -6.501 -0.967 1.00 63.81 94 ASN A N 1
ATOM 720 C CA . ASN A 1 94 ? 27.589 -6.414 -2.404 1.00 63.81 94 ASN A CA 1
ATOM 721 C C . ASN A 1 94 ? 27.523 -7.733 -3.207 1.00 63.81 94 ASN A C 1
ATOM 723 O O . ASN A 1 94 ? 28.525 -8.416 -3.416 1.00 63.81 94 ASN A O 1
ATOM 727 N N . THR A 1 95 ? 26.366 -8.021 -3.803 1.00 46.41 95 THR A N 1
ATOM 728 C CA . THR A 1 95 ? 26.331 -8.765 -5.069 1.00 46.41 95 THR A CA 1
ATOM 729 C C . THR A 1 95 ? 25.336 -8.100 -6.005 1.00 46.41 95 THR A C 1
ATOM 731 O O . THR A 1 95 ? 24.161 -7.919 -5.690 1.00 46.41 95 THR A O 1
ATOM 734 N N . GLU A 1 96 ? 25.868 -7.665 -7.138 1.00 50.47 96 GLU A N 1
ATOM 735 C CA . GLU A 1 96 ? 25.148 -7.110 -8.267 1.00 50.47 96 GLU A CA 1
ATOM 736 C C . GLU A 1 96 ? 24.016 -8.033 -8.744 1.00 50.47 96 GLU A C 1
ATOM 738 O O . GLU A 1 96 ? 24.161 -9.250 -8.789 1.00 50.47 96 GLU A O 1
ATOM 743 N N . LYS A 1 97 ? 22.925 -7.390 -9.177 1.00 49.41 97 LYS A N 1
ATOM 744 C CA . LYS A 1 97 ? 21.912 -7.869 -10.134 1.00 49.41 97 LYS A CA 1
ATOM 745 C C . LYS A 1 97 ? 21.272 -9.241 -9.863 1.00 49.41 97 LYS A C 1
ATOM 747 O O . LYS A 1 97 ? 21.696 -10.266 -10.378 1.00 49.41 97 LYS A O 1
ATOM 752 N N . ALA A 1 98 ? 20.098 -9.203 -9.242 1.00 37.03 98 ALA A N 1
ATOM 753 C CA . ALA A 1 98 ? 19.032 -10.189 -9.429 1.00 37.03 98 ALA A CA 1
ATOM 754 C C . ALA A 1 98 ? 17.694 -9.469 -9.186 1.00 37.03 98 ALA A C 1
ATOM 756 O O . ALA A 1 98 ? 17.574 -8.743 -8.207 1.00 37.03 98 ALA A O 1
ATOM 757 N N . GLY A 1 99 ? 16.656 -9.540 -10.006 1.00 35.66 99 GLY A N 1
ATOM 758 C CA . GLY A 1 99 ? 16.429 -10.164 -11.302 1.00 35.66 99 GLY A CA 1
ATOM 759 C C . GLY A 1 99 ? 15.461 -9.250 -12.070 1.00 35.66 99 GLY A C 1
ATOM 760 O O . GLY A 1 99 ? 14.857 -8.346 -11.495 1.00 35.66 99 GLY A O 1
ATOM 761 N N . ALA A 1 100 ? 15.464 -9.328 -13.398 1.00 36.41 100 ALA A N 1
ATOM 762 C CA . ALA A 1 100 ? 14.444 -10.106 -14.103 1.00 36.41 100 ALA A CA 1
ATOM 763 C C . ALA A 1 100 ? 13.053 -9.544 -13.773 1.00 36.41 100 ALA A C 1
ATOM 765 O O . ALA A 1 100 ? 12.487 -9.783 -12.713 1.00 36.41 100 ALA A O 1
ATOM 766 N N . ASP A 1 101 ? 12.552 -8.630 -14.599 1.00 36.59 101 ASP A N 1
ATOM 767 C CA . ASP A 1 101 ? 11.682 -9.077 -15.692 1.00 36.59 101 ASP A CA 1
ATOM 768 C C . ASP A 1 101 ? 10.734 -10.182 -15.206 1.00 36.59 101 ASP A C 1
ATOM 770 O O . ASP A 1 101 ? 11.006 -11.377 -15.290 1.00 36.59 101 ASP A O 1
ATOM 774 N N . GLY A 1 102 ? 9.647 -9.719 -14.601 1.00 33.66 102 GLY A N 1
ATOM 775 C CA . GLY A 1 102 ? 8.473 -10.503 -14.269 1.00 33.66 102 GLY A CA 1
ATOM 776 C C . GLY A 1 102 ? 7.267 -9.927 -14.998 1.00 33.66 102 GLY A C 1
ATOM 777 O O . GLY A 1 102 ? 6.234 -9.677 -14.386 1.00 33.66 102 GLY A O 1
ATOM 778 N N . THR A 1 103 ? 7.393 -9.640 -16.294 1.00 29.09 103 THR A N 1
ATOM 779 C CA . THR A 1 103 ? 6.238 -9.568 -17.201 1.00 29.09 103 THR A CA 1
ATOM 780 C C . THR A 1 103 ? 6.562 -10.381 -18.449 1.00 29.09 103 THR A C 1
ATOM 782 O O . THR A 1 103 ? 6.582 -9.892 -19.571 1.00 29.09 103 THR A O 1
ATOM 785 N N . ALA A 1 104 ? 6.801 -11.672 -18.226 1.00 32.22 104 ALA A N 1
ATOM 786 C CA . ALA A 1 104 ? 6.795 -12.691 -19.262 1.00 32.22 104 ALA A CA 1
ATOM 787 C C . ALA A 1 104 ? 5.866 -13.837 -18.834 1.00 32.22 104 ALA A C 1
ATOM 789 O O . ALA A 1 104 ? 6.284 -14.848 -18.282 1.00 32.22 104 ALA A O 1
ATOM 790 N N . ALA A 1 105 ? 4.576 -13.631 -19.079 1.00 30.77 105 ALA A N 1
ATOM 791 C CA . ALA A 1 105 ? 3.573 -14.657 -19.353 1.00 30.77 105 ALA A CA 1
ATOM 792 C C . ALA A 1 105 ? 2.421 -13.898 -20.030 1.00 30.77 105 ALA A C 1
ATOM 794 O O . ALA A 1 105 ? 1.739 -13.114 -19.385 1.00 30.77 105 ALA A O 1
ATOM 795 N N . GLY A 1 106 ? 2.201 -13.937 -21.336 1.00 25.83 106 GLY A N 1
ATOM 796 C CA . GLY A 1 106 ? 2.477 -14.965 -22.326 1.00 25.83 106 GLY A CA 1
ATOM 797 C C . GLY A 1 106 ? 1.186 -15.101 -23.129 1.00 25.83 106 GLY A C 1
ATOM 798 O O . GLY A 1 106 ? 0.161 -15.405 -22.531 1.00 25.83 106 GLY A O 1
ATOM 799 N N . LYS A 1 107 ? 1.239 -14.784 -24.427 1.00 31.50 107 LYS A N 1
ATOM 800 C CA . LYS A 1 107 ? 0.300 -15.080 -25.536 1.00 31.50 107 LYS A CA 1
ATOM 801 C C . LYS A 1 107 ? 0.771 -14.194 -26.705 1.00 31.50 107 LYS A C 1
ATOM 803 O O . LYS A 1 107 ? 1.004 -13.016 -26.486 1.00 31.50 107 LYS A O 1
ATOM 808 N N . GLU A 1 108 ? 1.034 -14.631 -27.927 1.00 28.45 108 GLU A N 1
ATOM 809 C CA . GLU A 1 108 ? 0.695 -15.835 -28.678 1.00 28.45 108 GLU A CA 1
ATOM 810 C C . GLU A 1 108 ? 1.746 -16.021 -29.780 1.00 28.45 108 GLU A C 1
ATOM 812 O O . GLU A 1 108 ? 2.319 -15.053 -30.281 1.00 28.45 108 GLU A O 1
ATOM 817 N N . GLY A 1 109 ? 1.980 -17.274 -30.169 1.00 29.58 109 GLY A N 1
ATOM 818 C CA . GLY A 1 109 ? 2.686 -17.578 -31.402 1.00 29.58 109 GLY A CA 1
ATOM 819 C C . GLY A 1 109 ? 1.855 -17.204 -32.630 1.00 29.58 109 GLY A C 1
ATOM 820 O O . GLY A 1 109 ? 0.634 -17.343 -32.636 1.00 29.58 109 GLY A O 1
ATOM 821 N N . LYS A 1 110 ? 2.549 -16.778 -33.682 1.00 33.19 110 LYS A N 1
ATOM 822 C CA . LYS A 1 110 ? 2.143 -16.935 -35.083 1.00 33.19 110 LYS A CA 1
ATOM 823 C C . LYS A 1 110 ? 3.416 -16.736 -35.914 1.00 33.19 110 LYS A C 1
ATOM 825 O O . LYS A 1 110 ? 3.972 -15.647 -35.899 1.00 33.19 110 LYS A O 1
ATOM 830 N N . SER A 1 111 ? 4.116 -17.796 -36.325 1.00 34.72 111 SER A N 1
ATOM 831 C CA . SER A 1 111 ? 3.937 -18.452 -37.630 1.00 34.72 111 SER A CA 1
ATOM 832 C C . SER A 1 111 ? 3.553 -17.459 -38.725 1.00 34.72 111 SER A C 1
ATOM 834 O O . SER A 1 111 ? 2.381 -17.099 -38.809 1.00 34.72 111 SER A O 1
ATOM 836 N N . GLU A 1 112 ? 4.535 -16.993 -39.494 1.00 32.56 112 GLU A N 1
ATOM 837 C CA . GLU A 1 112 ? 4.749 -17.298 -40.923 1.00 32.56 112 GLU A CA 1
ATOM 838 C C . GLU A 1 112 ? 6.062 -16.666 -41.410 1.00 32.56 112 GLU A C 1
ATOM 840 O O . GLU A 1 112 ? 6.393 -15.552 -40.941 1.00 32.56 112 GLU A O 1
#

pLDDT: mean 71.04, std 17.26, range [25.83, 88.75]

Radius of gyration: 18.01 Å; chains: 1; bounding box: 49×34×60 Å